Protein AF-0000000084521906 (afdb_homodimer)

Structure (mmCIF, N/CA/C/O backbone):
data_AF-0000000084521906-model_v1
#
loop_
_entity.id
_entity.type
_entity.pdbx_description
1 polymer 'DUF7167 domain-containing protein'
#
loop_
_atom_site.group_PDB
_atom_site.id
_atom_site.type_symbol
_atom_site.label_atom_id
_atom_site.label_alt_id
_atom_site.label_comp_id
_atom_site.label_asym_id
_atom_site.label_entity_id
_atom_site.label_seq_id
_atom_site.pdbx_PDB_ins_code
_atom_site.Cartn_x
_atom_site.Cartn_y
_atom_site.Cartn_z
_atom_site.occupancy
_atom_site.B_iso_or_equiv
_atom_site.auth_seq_id
_atom_site.auth_comp_id
_atom_site.auth_asym_id
_atom_site.auth_atom_id
_atom_site.pdbx_PDB_model_num
ATOM 1 N N . MET A 1 1 ? 5.434 21.641 14.406 1 89.31 1 MET A N 1
ATOM 2 C CA . MET A 1 1 ? 5.504 20.781 13.227 1 89.31 1 MET A CA 1
ATOM 3 C C . MET A 1 1 ? 4.113 20.516 12.664 1 89.31 1 MET A C 1
ATOM 5 O O . MET A 1 1 ? 3.162 20.312 13.43 1 89.31 1 MET A O 1
ATOM 9 N N . PRO A 1 2 ? 4.031 20.688 11.367 1 94.38 2 PRO A N 1
ATOM 10 C CA . PRO A 1 2 ? 2.721 20.375 10.789 1 94.38 2 PRO A CA 1
ATOM 11 C C . PRO A 1 2 ? 2.297 18.922 11.031 1 94.38 2 PRO A C 1
ATOM 13 O O . PRO A 1 2 ? 3.146 18.031 11.078 1 94.38 2 PRO A O 1
ATOM 16 N N . LYS A 1 3 ? 1.018 18.797 11.273 1 97.19 3 LYS A N 1
ATOM 17 C CA . LYS A 1 3 ? 0.411 17.484 11.469 1 97.19 3 LYS A CA 1
ATOM 18 C C . LYS A 1 3 ? -0.437 17.094 10.258 1 97.19 3 LYS A C 1
ATOM 20 O O . LYS A 1 3 ? -1.134 17.922 9.68 1 97.19 3 LYS A O 1
ATOM 25 N N . TYR A 1 4 ? -0.273 15.828 9.906 1 98.12 4 TYR A N 1
ATOM 26 C CA . TYR A 1 4 ? -1.074 15.273 8.828 1 98.12 4 TYR A CA 1
ATOM 27 C C . TYR A 1 4 ? -1.797 14.008 9.273 1 98.12 4 TYR A C 1
ATOM 29 O O . TYR A 1 4 ? -1.243 13.203 10.031 1 98.12 4 TYR A O 1
ATOM 37 N N . GLU A 1 5 ? -3.012 13.859 8.852 1 98.62 5 GLU A N 1
ATOM 38 C CA . GLU A 1 5 ? -3.693 12.57 8.969 1 98.62 5 GLU A CA 1
ATOM 39 C C . GLU A 1 5 ? -3.416 11.688 7.758 1 98.62 5 GLU A C 1
ATOM 41 O O . GLU A 1 5 ? -3.707 12.07 6.621 1 98.62 5 GLU A O 1
ATOM 46 N N . PHE A 1 6 ? -2.758 10.562 8 1 98.81 6 PHE A N 1
ATOM 47 C CA . PHE A 1 6 ? -2.529 9.531 6.996 1 98.81 6 PHE A CA 1
ATOM 48 C C . PHE A 1 6 ? -3.582 8.43 7.102 1 98.81 6 PHE A C 1
ATOM 50 O O . PHE A 1 6 ? -3.965 8.031 8.203 1 98.81 6 PHE A O 1
ATOM 57 N N . ARG A 1 7 ? -4.062 7.941 5.945 1 98.69 7 ARG A N 1
ATOM 58 C CA . ARG A 1 7 ? -5.086 6.902 5.938 1 98.69 7 ARG A CA 1
ATOM 59 C C . ARG A 1 7 ? -4.793 5.855 4.863 1 98.69 7 ARG A C 1
ATOM 61 O O . ARG A 1 7 ? -4.309 6.191 3.783 1 98.69 7 ARG A O 1
ATOM 68 N N . VAL A 1 8 ? -5.129 4.582 5.156 1 98.81 8 VAL A N 1
ATOM 69 C CA . VAL A 1 8 ? -5.109 3.484 4.191 1 98.81 8 VAL A CA 1
ATOM 70 C C . VAL A 1 8 ? -6.219 2.488 4.52 1 98.81 8 VAL A C 1
ATOM 72 O O . VAL A 1 8 ? -6.5 2.229 5.691 1 98.81 8 VAL A O 1
ATOM 75 N N . SER A 1 9 ? -6.848 2.004 3.537 1 98.38 9 SER A N 1
ATOM 76 C CA . SER A 1 9 ? -7.926 1.027 3.664 1 98.38 9 SER A CA 1
ATOM 77 C C . SER A 1 9 ? -7.848 -0.03 2.566 1 98.38 9 SER A C 1
ATOM 79 O O . SER A 1 9 ? -7.371 0.247 1.464 1 98.38 9 SER A O 1
ATOM 81 N N . THR A 1 10 ? -8.266 -1.218 2.852 1 97.69 10 THR A N 1
ATOM 82 C CA . THR A 1 10 ? -8.359 -2.242 1.816 1 97.69 10 THR A CA 1
ATOM 83 C C . THR A 1 10 ? -9.688 -2.145 1.076 1 97.69 10 THR A C 1
ATOM 85 O O . THR A 1 10 ? -10.047 -3.041 0.308 1 97.69 10 THR A O 1
ATOM 88 N N . GLY A 1 11 ? -10.43 -1.155 1.309 1 94 11 GLY A N 1
ATOM 89 C CA . GLY A 1 11 ? -11.656 -0.899 0.572 1 94 11 GLY A CA 1
ATOM 90 C C . GLY A 1 11 ? -12.898 -1.424 1.275 1 94 11 GLY A C 1
ATOM 91 O O . GLY A 1 11 ? -14.023 -1.133 0.863 1 94 11 GLY A O 1
ATOM 92 N N . TYR A 1 12 ? -12.734 -2.193 2.342 1 93.06 12 TYR A N 1
ATOM 93 C CA . TYR A 1 12 ? -13.875 -2.707 3.094 1 93.06 12 TYR A CA 1
ATOM 94 C C . TYR A 1 12 ? -14.211 -1.795 4.27 1 93.06 12 TYR A C 1
ATOM 96 O O . TYR A 1 12 ? -13.328 -1.126 4.812 1 93.06 12 TYR A O 1
ATOM 104 N N . VAL A 1 13 ? -15.508 -1.812 4.645 1 92 13 VAL A N 1
ATOM 105 C CA . VAL A 1 13 ? -15.969 -0.998 5.766 1 92 13 VAL A CA 1
ATOM 106 C C . VAL A 1 13 ? -15.258 -1.433 7.043 1 92 13 VAL A C 1
ATOM 108 O O . VAL A 1 13 ? -15.203 -2.625 7.359 1 92 13 VAL A O 1
ATOM 111 N N . GLY A 1 14 ? -14.648 -0.495 7.754 1 94.19 14 GLY A N 1
ATOM 112 C CA . GLY A 1 14 ? -14 -0.785 9.023 1 94.19 14 GLY A CA 1
ATOM 113 C C . GLY A 1 14 ? -12.562 -1.233 8.875 1 94.19 14 GLY A C 1
ATOM 114 O O . GLY A 1 14 ? -11.898 -1.555 9.859 1 94.19 14 GLY A O 1
ATOM 115 N N . CYS A 1 15 ? -12.008 -1.315 7.695 1 96.88 15 CYS A N 1
ATOM 116 C CA . CYS A 1 15 ? -10.656 -1.812 7.434 1 96.88 15 CYS A CA 1
ATOM 117 C C . CYS A 1 15 ? -9.695 -0.664 7.156 1 96.88 15 CYS A C 1
ATOM 119 O O . CYS A 1 15 ? -8.781 -0.796 6.34 1 96.88 15 CYS A O 1
ATOM 121 N N . LYS A 1 16 ? -9.906 0.464 7.77 1 97.06 16 LYS A N 1
ATOM 122 C CA . LYS A 1 16 ? -9.125 1.685 7.59 1 97.06 16 LYS A CA 1
ATOM 123 C C . LYS A 1 16 ? -8.18 1.912 8.773 1 97.06 16 LYS A C 1
ATOM 125 O O . LYS A 1 16 ? -8.57 1.732 9.93 1 97.06 16 LYS A O 1
ATOM 130 N N . ARG A 1 17 ? -6.949 2.246 8.508 1 97.56 17 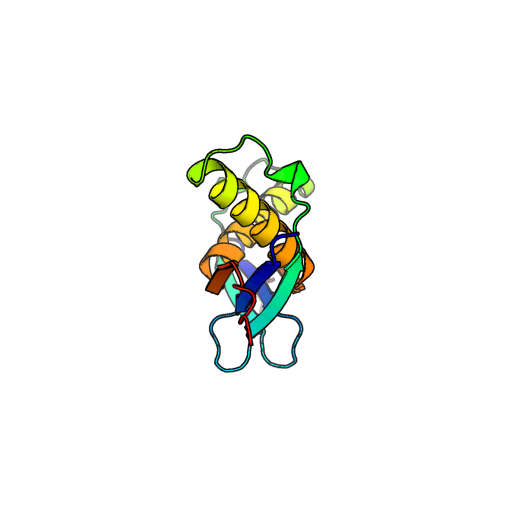ARG A N 1
ATOM 131 C CA . ARG A 1 17 ? -5.977 2.736 9.477 1 97.56 17 ARG A CA 1
ATOM 132 C C . ARG A 1 17 ? -5.723 4.23 9.297 1 97.56 17 ARG A C 1
ATOM 134 O O . ARG A 1 17 ? -5.574 4.703 8.164 1 97.56 17 ARG A O 1
ATOM 141 N N . THR A 1 18 ? -5.766 4.914 10.398 1 97.94 18 THR A N 1
ATOM 142 C CA . THR A 1 18 ? -5.492 6.348 10.406 1 97.94 18 THR A CA 1
ATOM 143 C C . THR A 1 18 ? -4.465 6.695 11.484 1 97.94 18 THR A C 1
ATOM 145 O O . THR A 1 18 ? -4.508 6.148 12.586 1 97.94 18 THR A O 1
ATOM 148 N N . GLU A 1 19 ? -3.586 7.574 11.094 1 98.31 19 GLU A N 1
ATOM 149 C CA . GLU A 1 19 ? -2.576 8.039 12.047 1 98.31 19 GLU A CA 1
ATOM 150 C C . GLU A 1 19 ? -2.234 9.508 11.812 1 98.31 19 GLU A C 1
ATOM 152 O O . GLU A 1 19 ? -2.16 9.961 10.672 1 98.31 19 GLU A O 1
ATOM 157 N N . ILE A 1 20 ? -2.057 10.195 12.938 1 98.38 20 ILE A N 1
ATOM 158 C CA . ILE A 1 20 ? -1.521 11.547 12.828 1 98.38 20 ILE A CA 1
ATOM 159 C C . ILE A 1 20 ? 0.005 11.5 12.797 1 98.38 20 ILE A C 1
ATOM 161 O O . ILE A 1 20 ? 0.633 10.953 13.711 1 98.38 20 ILE A O 1
ATOM 165 N N . VAL A 1 21 ? 0.54 12.062 11.711 1 97.94 21 VAL A N 1
ATOM 166 C CA . VAL A 1 21 ? 1.986 12.086 11.523 1 97.94 21 VAL A CA 1
ATOM 167 C C . VAL A 1 21 ? 2.488 13.531 11.531 1 97.94 21 VAL A C 1
ATOM 169 O O . VAL A 1 21 ? 1.921 14.398 10.867 1 97.94 21 VAL A O 1
ATOM 172 N N . GLU A 1 22 ? 3.4 13.688 12.312 1 97.06 22 GLU A N 1
ATOM 173 C CA . GLU A 1 22 ? 4.043 15 12.305 1 97.06 22 GLU A CA 1
ATOM 174 C C . GLU A 1 22 ? 5.223 15.031 11.336 1 97.06 22 GLU A C 1
ATOM 176 O O . GLU A 1 22 ? 6.043 14.109 11.312 1 97.06 22 GLU A O 1
ATOM 181 N N . ILE A 1 23 ? 5.281 16.031 10.602 1 96.75 23 ILE A N 1
ATOM 182 C CA . ILE A 1 23 ? 6.406 16.203 9.688 1 96.75 23 ILE A CA 1
ATOM 183 C C . ILE A 1 23 ? 7.234 17.406 10.117 1 96.75 23 ILE A C 1
ATOM 185 O O . ILE A 1 23 ? 6.684 18.484 10.398 1 96.75 23 ILE A O 1
ATOM 189 N N . ASP A 1 24 ? 8.547 17.203 10.203 1 95.25 24 ASP A N 1
ATOM 190 C CA . ASP A 1 24 ? 9.445 18.281 10.594 1 95.25 24 ASP A CA 1
ATOM 191 C C . ASP A 1 24 ? 9.336 19.469 9.625 1 95.25 24 ASP A C 1
ATOM 193 O O . ASP A 1 24 ? 9.5 19.297 8.414 1 95.25 24 ASP A O 1
ATOM 197 N N . GLU A 1 25 ? 9.102 20.578 10.203 1 92.25 25 GLU A N 1
ATOM 198 C CA . GLU A 1 25 ? 8.953 21.781 9.398 1 92.25 25 GLU A CA 1
ATOM 199 C C . GLU A 1 25 ? 10.195 22.031 8.555 1 92.25 25 GLU A C 1
ATOM 201 O O . GLU A 1 25 ? 10.102 22.578 7.449 1 92.25 25 GLU A O 1
ATOM 206 N N . ASP A 1 26 ? 11.305 21.594 9.062 1 95.94 26 ASP A N 1
ATOM 207 C CA . ASP A 1 26 ? 12.555 21.812 8.352 1 95.94 26 ASP A CA 1
ATOM 208 C C . ASP A 1 26 ? 12.57 21.047 7.027 1 95.94 26 ASP A C 1
ATOM 210 O O . ASP A 1 26 ? 13.203 21.469 6.062 1 95.94 26 ASP A O 1
ATOM 214 N N . GLU A 1 27 ? 11.844 19.875 6.977 1 94.88 27 GLU A N 1
ATOM 215 C CA . GLU A 1 27 ? 11.766 19.062 5.77 1 94.88 27 GLU A CA 1
ATOM 216 C C . GLU A 1 27 ? 10.945 19.75 4.688 1 94.88 27 GLU A C 1
ATOM 218 O O . GLU A 1 27 ? 11.133 19.5 3.496 1 94.88 27 GLU A O 1
ATOM 223 N N . LEU A 1 28 ? 10.148 20.656 5.125 1 95.75 28 LEU A N 1
ATOM 224 C CA . LEU A 1 28 ? 9.234 21.312 4.191 1 95.75 28 LEU A CA 1
ATOM 225 C C . LEU A 1 28 ? 9.703 22.734 3.877 1 95.75 28 LEU A C 1
ATOM 227 O O . LEU A 1 28 ? 9.18 23.375 2.963 1 95.75 28 LEU A O 1
ATOM 231 N N . ALA A 1 29 ? 10.641 23.219 4.586 1 95.19 29 ALA A N 1
ATOM 232 C CA . ALA A 1 29 ? 11.086 24.609 4.48 1 95.19 29 ALA A CA 1
ATOM 233 C C . ALA A 1 29 ? 11.523 24.938 3.057 1 95.19 29 ALA A C 1
ATOM 235 O O . ALA A 1 29 ? 12.266 24.156 2.436 1 95.19 29 ALA A O 1
ATOM 236 N N . GLY A 1 30 ? 11.125 26.094 2.496 1 96.5 30 GLY A N 1
ATOM 237 C CA . GLY A 1 30 ? 11.555 26.578 1.194 1 96.5 30 GLY A CA 1
ATOM 238 C C . GLY A 1 30 ? 10.789 25.953 0.043 1 96.5 30 GLY A C 1
ATOM 239 O O . GLY A 1 30 ? 10.977 26.328 -1.114 1 96.5 30 GLY A O 1
ATOM 240 N N . MET A 1 31 ? 9.992 25 0.339 1 96.38 31 MET A N 1
ATOM 241 C CA . MET A 1 31 ? 9.211 24.312 -0.692 1 96.38 31 MET A CA 1
ATOM 242 C C . MET A 1 31 ? 7.953 25.094 -1.038 1 96.38 31 MET A C 1
ATOM 244 O O . MET A 1 31 ? 7.391 25.781 -0.182 1 96.38 31 MET A O 1
ATOM 248 N N . THR A 1 32 ? 7.637 25.016 -2.281 1 97.56 32 THR A N 1
ATOM 249 C CA . THR A 1 32 ? 6.32 25.516 -2.67 1 97.56 32 THR A CA 1
ATOM 250 C C . THR A 1 32 ? 5.219 24.594 -2.148 1 97.56 32 THR A C 1
ATOM 252 O O . THR A 1 32 ? 5.5 23.5 -1.647 1 97.56 32 THR A O 1
ATOM 255 N N . GLU A 1 33 ? 3.965 25.047 -2.199 1 94.88 33 GLU A N 1
ATOM 256 C CA . GLU A 1 33 ? 2.848 24.234 -1.744 1 94.88 33 GLU A CA 1
ATOM 257 C C . GLU A 1 33 ? 2.787 22.906 -2.51 1 94.88 33 GLU A C 1
ATOM 259 O O . GLU A 1 3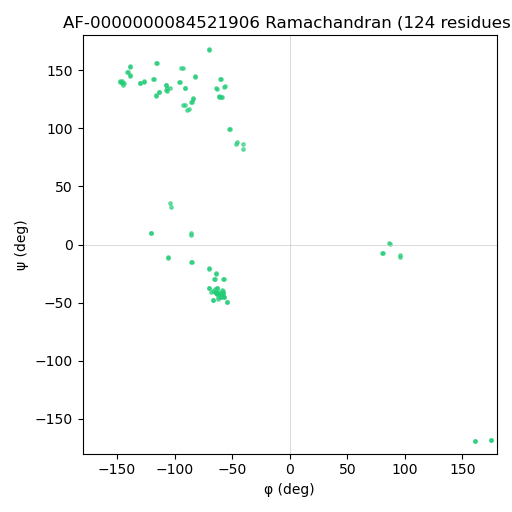3 ? 2.508 21.859 -1.927 1 94.88 33 GLU A O 1
ATOM 264 N N . GLU A 1 34 ? 3.064 23.016 -3.799 1 97.62 34 GLU A N 1
ATOM 265 C CA . GLU A 1 34 ? 3.064 21.828 -4.633 1 97.62 34 GLU A C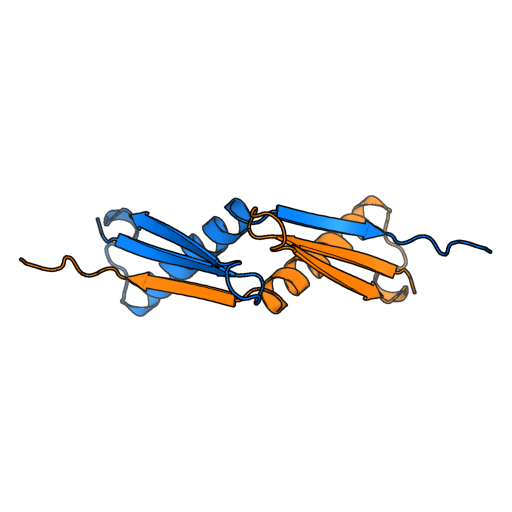A 1
ATOM 266 C C . GLU A 1 34 ? 4.172 20.859 -4.215 1 97.62 34 GLU A C 1
ATOM 268 O O . GLU A 1 34 ? 3.951 19.656 -4.133 1 97.62 34 GLU A O 1
ATOM 273 N N . GLU A 1 35 ? 5.285 21.375 -3.908 1 97.81 35 GLU A N 1
ATOM 274 C CA . GLU A 1 35 ? 6.418 20.562 -3.475 1 97.81 35 GLU A CA 1
ATOM 275 C C . GLU A 1 35 ? 6.137 19.906 -2.125 1 97.81 35 GLU A C 1
ATOM 277 O O . GLU A 1 35 ? 6.516 18.75 -1.9 1 97.81 35 GLU A O 1
ATOM 282 N N . LYS A 1 36 ? 5.527 20.641 -1.256 1 96.94 36 LYS A N 1
ATOM 283 C CA . LYS A 1 36 ? 5.168 20.109 0.051 1 96.94 36 LYS A CA 1
ATOM 284 C C . LYS A 1 36 ? 4.188 18.938 -0.087 1 96.94 36 LYS A C 1
ATOM 286 O O . LYS A 1 36 ? 4.344 17.906 0.572 1 96.94 36 LYS A O 1
ATOM 291 N N . GLU A 1 37 ? 3.209 19.172 -0.899 1 96.94 37 GLU A N 1
ATOM 292 C CA . GLU A 1 37 ? 2.234 18.109 -1.119 1 96.94 37 GLU A CA 1
ATOM 293 C C . GLU A 1 37 ? 2.904 16.844 -1.656 1 96.94 37 GLU A C 1
ATOM 295 O O . GLU A 1 37 ? 2.578 15.734 -1.233 1 96.94 37 GLU A O 1
ATOM 300 N N . GLU A 1 38 ? 3.82 17.031 -2.6 1 98 38 GLU A N 1
ATOM 301 C CA . GLU A 1 38 ? 4.555 15.898 -3.154 1 98 38 GLU A CA 1
ATOM 302 C C . GLU A 1 38 ? 5.387 15.203 -2.08 1 98 38 GLU A C 1
ATOM 304 O O . GLU A 1 38 ? 5.453 13.977 -2.037 1 98 38 GLU A O 1
ATOM 309 N N . TYR A 1 39 ? 6.008 16.016 -1.25 1 98.44 39 TYR A N 1
ATOM 310 C CA . TYR A 1 39 ? 6.805 15.461 -0.162 1 98.44 39 TYR A CA 1
ATOM 311 C C . TYR A 1 39 ? 5.934 14.656 0.796 1 98.44 39 TYR A C 1
ATOM 313 O O . TYR A 1 39 ? 6.293 13.539 1.181 1 98.44 39 TYR A O 1
ATOM 321 N N . VAL A 1 40 ? 4.777 15.164 1.123 1 98.25 40 VAL A N 1
ATOM 322 C CA . VAL A 1 40 ? 3.895 14.508 2.076 1 98.25 40 VAL A CA 1
ATOM 323 C C . VAL A 1 40 ? 3.316 13.234 1.453 1 98.25 40 VAL A C 1
ATOM 325 O O . VAL A 1 40 ? 3.117 12.234 2.143 1 98.25 40 VAL A O 1
ATOM 328 N N . GLU A 1 41 ? 3.039 13.328 0.21 1 98.5 41 GLU A N 1
ATOM 329 C CA . GLU A 1 41 ? 2.58 12.125 -0.482 1 98.5 41 GLU A CA 1
ATOM 330 C C . GLU A 1 41 ? 3.605 11 -0.374 1 98.5 41 GLU A C 1
ATOM 332 O O . GLU A 1 41 ? 3.242 9.836 -0.172 1 98.5 41 GLU A O 1
ATOM 337 N N . GLU A 1 42 ? 4.902 11.383 -0.534 1 98.5 42 GLU A N 1
ATOM 338 C CA . GLU A 1 42 ? 5.961 10.383 -0.396 1 98.5 42 GLU A CA 1
ATOM 339 C C . GLU A 1 42 ? 6.012 9.828 1.023 1 98.5 42 GLU A C 1
ATOM 341 O O . GLU A 1 42 ? 6.207 8.625 1.218 1 98.5 42 GLU A O 1
ATOM 346 N N . GLU A 1 43 ? 5.859 10.703 2 1 98.56 43 GLU A N 1
ATOM 347 C CA . GLU A 1 43 ? 5.816 10.266 3.393 1 98.56 43 GLU A CA 1
ATOM 348 C C . GLU A 1 43 ? 4.617 9.359 3.648 1 98.56 43 GLU A C 1
ATOM 350 O O . GLU A 1 43 ? 4.734 8.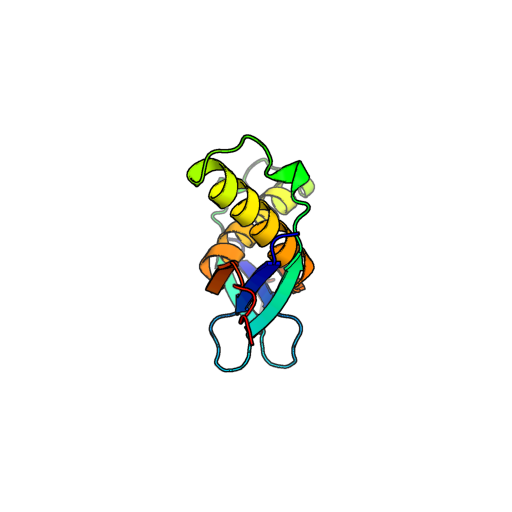359 4.363 1 98.56 43 GLU A O 1
ATOM 355 N N . TRP A 1 44 ? 3.529 9.711 2.992 1 98.81 44 TRP A N 1
ATOM 356 C CA . TRP A 1 44 ? 2.326 8.898 3.119 1 98.81 44 TRP A CA 1
ATOM 357 C C . TRP A 1 44 ? 2.533 7.52 2.496 1 98.81 44 TRP A C 1
ATOM 359 O O . TRP A 1 44 ? 2.16 6.5 3.084 1 98.81 44 TRP A O 1
ATOM 369 N N . ALA A 1 45 ? 3.053 7.48 1.334 1 98.75 45 ALA A N 1
ATOM 370 C CA . ALA A 1 45 ? 3.312 6.211 0.662 1 98.75 45 ALA A CA 1
ATOM 371 C C . ALA A 1 45 ? 4.219 5.32 1.505 1 98.75 45 ALA A C 1
ATOM 373 O O . ALA A 1 45 ? 3.973 4.117 1.635 1 98.75 45 ALA A O 1
ATOM 374 N N . GLN A 1 46 ? 5.305 5.898 2.072 1 98.56 46 GLN A N 1
ATOM 375 C CA . GLN A 1 46 ? 6.188 5.141 2.955 1 98.56 46 GLN A CA 1
ATOM 376 C C . GLN A 1 46 ? 5.43 4.609 4.168 1 98.56 46 GLN A C 1
ATOM 378 O O . GLN A 1 46 ? 5.582 3.445 4.543 1 98.56 46 GLN A O 1
ATOM 383 N N . TRP A 1 47 ? 4.629 5.492 4.746 1 98.75 47 TRP A N 1
ATOM 384 C CA . TRP A 1 47 ? 3.803 5.113 5.887 1 98.75 47 TRP A CA 1
ATOM 385 C C . TRP A 1 47 ? 2.879 3.953 5.531 1 98.75 47 TRP A C 1
ATOM 387 O O . TRP A 1 47 ? 2.695 3.031 6.328 1 98.75 47 TRP A O 1
ATOM 397 N N . VAL A 1 48 ? 2.23 4.004 4.348 1 98.69 48 VAL A N 1
ATOM 398 C CA . VAL A 1 48 ? 1.354 2.924 3.902 1 98.69 48 VAL A CA 1
ATOM 399 C C . VAL A 1 48 ? 2.115 1.6 3.922 1 98.69 48 VAL A C 1
ATOM 401 O O . VAL A 1 48 ? 1.657 0.623 4.52 1 98.69 48 VAL A O 1
ATOM 404 N N . TRP A 1 49 ? 3.275 1.578 3.344 1 98.38 49 TRP A N 1
ATOM 405 C CA . TRP A 1 49 ? 4.043 0.341 3.244 1 98.38 49 TRP A CA 1
ATOM 406 C C . TRP A 1 49 ? 4.434 -0.169 4.629 1 98.38 49 TRP A C 1
ATOM 408 O O . TRP A 1 49 ? 4.605 -1.374 4.824 1 98.38 49 TRP A O 1
ATOM 418 N N . GLU A 1 50 ? 4.52 0.707 5.621 1 97.94 50 GLU A N 1
ATOM 419 C CA . GLU A 1 50 ? 4.871 0.315 6.98 1 97.94 50 GLU A CA 1
ATOM 420 C C . GLU A 1 50 ? 3.645 -0.157 7.758 1 97.94 50 GLU A C 1
ATOM 422 O O . GLU A 1 50 ? 3.773 -0.777 8.812 1 97.94 50 GLU A O 1
ATOM 427 N N . ASN A 1 51 ? 2.449 0.146 7.234 1 97.5 51 ASN A N 1
ATOM 428 C CA . ASN A 1 51 ? 1.25 -0.078 8.031 1 97.5 51 ASN A CA 1
ATOM 429 C C . ASN A 1 51 ? 0.29 -1.042 7.344 1 97.5 51 ASN A C 1
ATOM 431 O O . ASN A 1 51 ? -0.862 -1.181 7.758 1 97.5 51 ASN A O 1
ATOM 435 N N . ILE A 1 52 ? 0.785 -1.639 6.289 1 98.06 52 ILE A N 1
ATOM 436 C CA . ILE A 1 52 ? 0.056 -2.752 5.691 1 98.06 52 ILE A CA 1
ATOM 437 C C . ILE A 1 52 ? 0.873 -4.035 5.824 1 98.06 52 ILE A C 1
ATOM 439 O O . ILE A 1 52 ? 2.088 -3.986 6.039 1 98.06 52 ILE A O 1
ATOM 443 N N . ASP A 1 53 ? 0.128 -5.129 5.785 1 97.19 53 ASP A N 1
ATOM 444 C CA . ASP A 1 53 ? 0.696 -6.469 5.672 1 97.19 53 ASP A CA 1
ATOM 445 C C . ASP A 1 53 ? 0.249 -7.152 4.383 1 97.19 53 ASP A C 1
ATOM 447 O O . ASP A 1 53 ? -0.821 -6.844 3.852 1 97.19 53 ASP A O 1
ATOM 451 N N . GLY A 1 54 ? 1.147 -7.887 3.795 1 97.81 54 GLY A N 1
ATOM 452 C CA . GLY A 1 54 ? 0.763 -8.602 2.59 1 97.81 54 GLY A CA 1
ATOM 453 C C . GLY A 1 54 ? 1.924 -9.32 1.925 1 97.81 54 GLY A C 1
ATOM 454 O O . GLY A 1 54 ? 2.904 -9.664 2.586 1 97.81 54 GLY A O 1
ATOM 455 N N . GLY A 1 55 ? 1.664 -9.766 0.73 1 98.25 55 GLY A N 1
ATOM 456 C CA . GLY A 1 55 ? 2.639 -10.484 -0.073 1 98.25 55 GLY A CA 1
ATOM 457 C C . GLY A 1 55 ? 2.01 -11.297 -1.19 1 98.25 55 GLY A C 1
ATOM 458 O O . GLY A 1 55 ? 0.867 -11.047 -1.578 1 98.25 55 GLY A O 1
ATOM 459 N N . PHE A 1 56 ? 2.898 -12.109 -1.747 1 98.44 56 PHE A N 1
ATOM 460 C CA . PHE A 1 56 ? 2.443 -12.953 -2.85 1 98.44 56 PHE A CA 1
ATOM 461 C C . PHE A 1 56 ? 3.016 -14.359 -2.732 1 98.44 56 PHE A C 1
ATOM 463 O O . PHE A 1 56 ? 4.023 -14.57 -2.057 1 98.44 56 PHE A O 1
ATOM 470 N N . SER A 1 57 ? 2.225 -15.352 -3.312 1 97.69 57 SER A N 1
ATOM 471 C CA . SER A 1 57 ? 2.691 -16.734 -3.416 1 97.69 57 SER A CA 1
ATOM 472 C C . SER A 1 57 ? 2.213 -17.375 -4.711 1 97.69 57 SER A C 1
ATOM 474 O O . SER A 1 57 ? 1.091 -17.141 -5.156 1 97.69 57 SER A O 1
ATOM 476 N N . LYS A 1 58 ? 3.102 -18.109 -5.297 1 96.25 58 LYS A N 1
ATOM 477 C CA . LYS A 1 58 ? 2.699 -18.859 -6.488 1 96.25 58 LYS A CA 1
ATOM 478 C C . LYS A 1 58 ? 1.647 -19.906 -6.152 1 96.25 58 LYS A C 1
ATOM 480 O O . LYS A 1 58 ? 1.765 -20.609 -5.145 1 96.25 58 LYS A O 1
ATOM 485 N N . VAL A 1 59 ? 0.61 -19.969 -6.984 1 95.56 59 VAL A N 1
ATOM 486 C CA . VAL A 1 59 ? -0.457 -20.953 -6.805 1 95.56 59 VAL A CA 1
ATOM 487 C C . VAL A 1 59 ? -0.147 -22.203 -7.617 1 95.56 59 VAL A C 1
ATOM 489 O O . VAL A 1 59 ? 0.108 -22.125 -8.82 1 95.56 59 VAL A O 1
ATOM 492 N N . GLU A 1 60 ? -0.032 -23.328 -6.969 1 87.5 60 GLU A N 1
ATOM 493 C CA . GLU A 1 60 ? 0.184 -24.609 -7.66 1 87.5 60 GLU A CA 1
ATOM 494 C C . GLU A 1 60 ? -1.137 -25.219 -8.125 1 87.5 60 GLU A C 1
ATOM 496 O O . GLU A 1 60 ? -2.16 -25.078 -7.449 1 87.5 60 GLU A O 1
ATOM 501 N N . ASP A 1 61 ? -1.283 -25.531 -9.414 1 72.69 61 ASP A N 1
ATOM 502 C CA . ASP A 1 61 ? -2.453 -26.281 -9.859 1 72.69 61 ASP A CA 1
ATOM 503 C C . ASP A 1 61 ? -2.643 -27.547 -9.023 1 72.69 61 ASP A C 1
ATOM 505 O O . ASP A 1 61 ? -1.677 -28.25 -8.727 1 72.69 61 ASP A O 1
ATOM 509 N N . GLU A 1 62 ? -3.514 -27.594 -8.016 1 56.81 62 GLU A N 1
ATOM 510 C CA . GLU A 1 62 ? -3.816 -28.922 -7.488 1 56.81 62 GLU A CA 1
ATOM 511 C C . GLU A 1 62 ? -4.086 -29.906 -8.609 1 56.81 62 GLU A C 1
ATOM 513 O O . GLU A 1 62 ? -4.922 -29.656 -9.484 1 56.81 62 GLU A O 1
ATOM 518 N N . GLU A 1 63 ? -3.193 -30.594 -9.234 1 49.72 63 GLU A N 1
ATOM 519 C CA . GLU A 1 63 ? -3.518 -31.812 -9.977 1 49.72 63 GLU A CA 1
ATOM 520 C C . GLU A 1 63 ? -4.531 -32.656 -9.219 1 49.72 63 GLU A C 1
ATOM 522 O O . GLU A 1 63 ? -4.285 -33.062 -8.07 1 49.72 63 GLU A O 1
ATOM 527 N N . LYS A 1 64 ? -5.914 -32.438 -9.242 1 43.94 64 LYS A N 1
ATOM 528 C CA . LYS A 1 64 ? -6.691 -33.656 -9.094 1 43.94 64 LYS A CA 1
ATOM 529 C C . LYS A 1 64 ? -6.344 -34.656 -10.195 1 43.94 64 LYS A C 1
ATOM 531 O O . LYS A 1 64 ? -6.098 -34.281 -11.336 1 43.94 64 LYS A O 1
ATOM 536 N N . MET B 1 1 ? -0.35 -19.875 -17.906 1 89.12 1 MET B N 1
ATOM 537 C CA . MET B 1 1 ? 0.22 -18.734 -17.188 1 89.12 1 MET B CA 1
ATOM 538 C C . MET B 1 1 ? 0.275 -19 -15.688 1 89.12 1 MET B C 1
ATOM 540 O O . MET B 1 1 ? -0.656 -19.578 -15.117 1 89.12 1 MET B O 1
ATOM 544 N N . PRO B 1 2 ? 1.42 -18.719 -15.156 1 94.31 2 PRO B N 1
ATOM 545 C CA . PRO B 1 2 ? 1.491 -18.922 -13.703 1 94.31 2 PRO B CA 1
ATOM 546 C C . PRO B 1 2 ? 0.491 -18.047 -12.945 1 94.31 2 PRO B C 1
ATOM 548 O O . PRO B 1 2 ? 0.177 -16.938 -13.375 1 94.31 2 PRO B O 1
ATOM 551 N N . LYS B 1 3 ? -0.04 -18.656 -11.914 1 97.25 3 LYS B N 1
ATOM 552 C CA . LYS B 1 3 ? -0.976 -17.969 -11.031 1 97.25 3 LYS B CA 1
ATOM 553 C C . LYS B 1 3 ? -0.325 -17.656 -9.688 1 97.25 3 LYS B C 1
ATOM 555 O O . LYS B 1 3 ? 0.433 -18.453 -9.148 1 97.25 3 LYS B O 1
ATOM 560 N N . TYR B 1 4 ? -0.615 -16.453 -9.258 1 98.12 4 TYR B N 1
ATOM 561 C CA . TYR B 1 4 ? -0.133 -16.016 -7.953 1 98.12 4 TYR B CA 1
ATOM 562 C C . TYR B 1 4 ? -1.282 -15.508 -7.086 1 98.12 4 TYR B C 1
ATOM 564 O O . TYR B 1 4 ? -2.203 -14.859 -7.586 1 98.12 4 TYR B O 1
ATOM 572 N N . GLU B 1 5 ? -1.233 -15.82 -5.828 1 98.62 5 GLU B N 1
ATOM 573 C CA . GLU B 1 5 ? -2.107 -15.164 -4.859 1 98.62 5 GLU B CA 1
ATOM 574 C C . GLU B 1 5 ? -1.462 -13.898 -4.301 1 98.62 5 GLU B C 1
ATOM 576 O O . GLU B 1 5 ? -0.373 -13.953 -3.725 1 98.62 5 GLU B O 1
ATOM 581 N N . PHE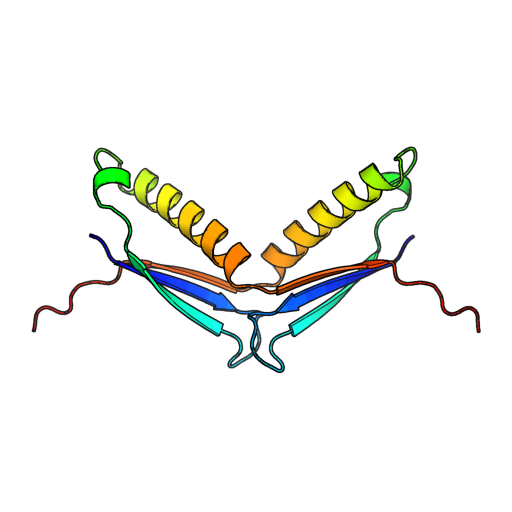 B 1 6 ? -2.076 -12.766 -4.578 1 98.81 6 PHE B N 1
ATOM 582 C CA . PHE B 1 6 ? -1.693 -11.477 -4.016 1 98.81 6 PHE B CA 1
ATOM 583 C C . PHE B 1 6 ? -2.537 -11.148 -2.789 1 98.81 6 PHE B C 1
ATOM 585 O O . PHE B 1 6 ? -3.744 -11.398 -2.775 1 98.81 6 PHE B O 1
ATOM 592 N N . ARG B 1 7 ? -1.901 -10.578 -1.732 1 98.69 7 ARG B N 1
ATOM 593 C CA . ARG B 1 7 ? -2.615 -10.242 -0.504 1 98.69 7 ARG B CA 1
ATOM 594 C C . ARG B 1 7 ? -2.164 -8.891 0.042 1 98.69 7 ARG B C 1
ATOM 596 O O . ARG B 1 7 ? -0.985 -8.547 -0.05 1 98.69 7 ARG B O 1
ATOM 603 N N . VAL B 1 8 ? -3.107 -8.164 0.646 1 98.81 8 VAL B N 1
ATOM 604 C CA . VAL B 1 8 ? -2.828 -6.938 1.392 1 98.81 8 VAL B CA 1
ATOM 605 C C . VAL B 1 8 ? -3.82 -6.797 2.543 1 98.81 8 VAL B C 1
ATOM 607 O O . VAL B 1 8 ? -4.996 -7.137 2.402 1 98.81 8 VAL B O 1
ATOM 610 N N . SER B 1 9 ? -3.375 -6.359 3.643 1 98.31 9 SER B N 1
ATOM 611 C CA . SER B 1 9 ? -4.18 -6.152 4.84 1 98.31 9 SER B CA 1
ATOM 612 C C . SER B 1 9 ? -3.758 -4.883 5.578 1 98.31 9 SER B C 1
ATOM 614 O O . SER B 1 9 ? -2.59 -4.492 5.527 1 98.31 9 SER B O 1
ATOM 616 N N . THR B 1 10 ? -4.672 -4.242 6.215 1 97.69 10 THR B N 1
ATOM 617 C CA . THR B 1 10 ? -4.316 -3.107 7.062 1 97.69 10 THR B CA 1
ATOM 618 C C . THR B 1 10 ? -3.932 -3.576 8.461 1 97.69 10 THR B C 1
ATOM 620 O O . THR B 1 10 ? -3.809 -2.766 9.383 1 97.69 10 THR B O 1
ATOM 623 N N . GLY B 1 11 ? -3.787 -4.809 8.656 1 93.81 11 GLY B N 1
ATOM 624 C CA . GLY B 1 11 ? -3.299 -5.355 9.914 1 93.81 11 GLY B CA 1
ATOM 625 C C . GLY B 1 11 ? -4.414 -5.777 10.852 1 93.81 11 GLY B C 1
ATOM 626 O O . GLY B 1 11 ? -4.16 -6.43 11.867 1 93.81 11 GLY B O 1
ATOM 627 N N . TYR B 1 12 ? -5.645 -5.426 10.562 1 93 12 TYR B N 1
ATOM 628 C CA . TYR B 1 12 ? -6.773 -5.82 11.406 1 93 12 TYR B CA 1
ATOM 629 C C . TYR B 1 12 ? -7.391 -7.121 10.906 1 93 12 TYR B C 1
ATOM 631 O O . TYR B 1 12 ? -7.336 -7.426 9.711 1 93 12 TYR B O 1
ATOM 639 N N . VAL B 1 13 ? -7.988 -7.867 11.852 1 91.94 13 VAL B N 1
ATOM 640 C CA . VAL B 1 13 ? -8.633 -9.133 11.516 1 91.94 13 VAL B CA 1
ATOM 641 C C . VAL B 1 13 ? -9.773 -8.891 10.539 1 91.94 13 VAL B C 1
ATOM 643 O O . VAL B 1 13 ? -10.609 -8.016 10.758 1 91.94 13 VAL B O 1
ATOM 646 N N . GLY B 1 14 ? -9.797 -9.609 9.43 1 94.19 14 GLY B N 1
ATOM 647 C CA . GLY B 1 14 ? -10.867 -9.508 8.461 1 94.19 14 GLY B CA 1
ATOM 648 C C . GLY B 1 14 ? -10.664 -8.398 7.449 1 94.19 14 GLY B C 1
ATOM 649 O O . GLY B 1 14 ? -11.516 -8.156 6.598 1 94.19 14 GLY B O 1
ATOM 650 N N . CYS B 1 15 ? -9.586 -7.652 7.484 1 96.88 15 CYS B N 1
ATOM 651 C CA . CYS B 1 15 ? -9.32 -6.512 6.613 1 96.88 15 CYS B CA 1
ATOM 652 C C . CYS B 1 15 ? -8.312 -6.871 5.527 1 96.88 15 CYS B C 1
ATOM 654 O O . CYS B 1 15 ? -7.465 -6.055 5.168 1 96.88 15 CYS B O 1
ATOM 656 N N . LYS B 1 16 ? -8.352 -8.062 5.035 1 97.12 16 LYS B N 1
ATOM 657 C CA . LYS B 1 16 ? -7.438 -8.602 4.031 1 97.12 16 LYS B CA 1
ATOM 658 C C . LYS B 1 16 ? -8.125 -8.727 2.676 1 97.12 16 LYS B C 1
ATOM 660 O O . LYS B 1 16 ? -9.273 -9.164 2.594 1 97.12 16 LYS B O 1
ATOM 665 N N . ARG B 1 17 ? -7.48 -8.312 1.618 1 97.56 17 ARG B N 1
ATOM 666 C CA . ARG B 1 17 ? -7.852 -8.57 0.23 1 97.56 17 ARG B CA 1
ATOM 667 C C . ARG B 1 17 ? -6.91 -9.578 -0.41 1 97.56 17 ARG B C 1
ATOM 669 O O . ARG B 1 17 ? -5.691 -9.508 -0.23 1 97.56 17 ARG B O 1
ATOM 676 N N . THR B 1 18 ? -7.512 -10.523 -1.062 1 97.94 18 THR B N 1
ATOM 677 C CA . THR B 1 18 ? -6.762 -11.547 -1.788 1 97.94 18 THR B CA 1
ATOM 678 C C . THR B 1 18 ? -7.289 -11.695 -3.213 1 97.94 18 THR B C 1
ATOM 680 O O . THR B 1 18 ? -8.5 -11.656 -3.438 1 97.94 18 THR B O 1
ATOM 683 N N . GLU B 1 19 ? -6.355 -11.844 -4.109 1 98.38 19 GLU B N 1
ATOM 684 C CA . GLU B 1 19 ? -6.723 -12.047 -5.508 1 98.38 19 GLU B CA 1
ATOM 685 C C . GLU B 1 19 ? -5.734 -12.984 -6.207 1 98.38 19 GLU B C 1
ATOM 687 O O . GLU B 1 19 ? -4.527 -12.906 -5.965 1 98.38 19 GLU B O 1
ATOM 692 N N . ILE B 1 20 ? -6.301 -13.852 -7.027 1 98.38 20 ILE B N 1
ATOM 693 C CA . ILE B 1 20 ? -5.441 -14.633 -7.906 1 98.38 20 ILE B CA 1
ATOM 694 C C . ILE B 1 20 ? -5.129 -13.836 -9.172 1 98.38 20 ILE B C 1
ATOM 696 O O . ILE B 1 20 ? -6.039 -13.414 -9.883 1 98.38 20 ILE B O 1
ATOM 700 N N . VAL B 1 21 ? -3.826 -13.656 -9.383 1 97.94 21 VAL B N 1
ATOM 701 C CA . VAL B 1 21 ? -3.361 -12.898 -10.547 1 97.94 21 VAL B CA 1
ATOM 702 C C . VAL B 1 21 ? -2.557 -13.812 -11.469 1 97.94 21 VAL B C 1
ATOM 704 O O . VAL B 1 21 ? -1.684 -14.555 -11.008 1 97.94 21 VAL B O 1
ATOM 707 N N . GLU B 1 22 ? -2.951 -13.766 -12.609 1 97.06 22 GLU B N 1
ATOM 708 C CA . GLU B 1 22 ? -2.166 -14.492 -13.602 1 97.06 22 GLU B CA 1
ATOM 709 C C . GLU B 1 22 ? -1.092 -13.602 -14.219 1 97.06 22 GLU B C 1
ATOM 711 O O . GLU B 1 22 ? -1.363 -12.461 -14.594 1 97.06 22 GLU B O 1
ATOM 716 N N . ILE B 1 23 ? 0.043 -14.117 -14.312 1 96.69 23 ILE B N 1
ATOM 717 C CA . ILE B 1 23 ? 1.131 -13.391 -14.961 1 96.69 23 ILE B CA 1
ATOM 718 C C . ILE B 1 23 ? 1.533 -14.109 -16.25 1 96.69 23 ILE B C 1
ATOM 720 O O . ILE B 1 23 ? 1.71 -15.328 -16.266 1 96.69 23 ILE B O 1
ATOM 724 N N . ASP B 1 24 ? 1.625 -13.32 -17.328 1 95.19 24 ASP B N 1
ATOM 725 C CA . ASP B 1 24 ? 2.012 -13.891 -18.609 1 95.19 24 ASP B CA 1
ATOM 726 C C . ASP B 1 24 ? 3.389 -14.547 -18.531 1 95.19 24 ASP B C 1
ATOM 728 O O . ASP B 1 24 ? 4.363 -13.906 -18.125 1 95.19 24 ASP B O 1
ATOM 732 N N . GLU B 1 25 ? 3.404 -15.758 -18.938 1 92.19 25 GLU B N 1
ATOM 733 C CA . GLU B 1 25 ? 4.652 -16.516 -18.906 1 92.19 25 GLU B CA 1
ATOM 734 C C . GLU B 1 25 ? 5.746 -15.82 -19.703 1 92.19 25 GLU B C 1
ATOM 736 O O . GLU B 1 25 ? 6.926 -15.898 -19.359 1 92.19 25 GLU B O 1
ATOM 741 N N . ASP B 1 26 ? 5.32 -15.102 -20.703 1 95.94 26 ASP B N 1
ATOM 742 C CA . ASP B 1 26 ? 6.289 -14.406 -21.547 1 95.94 26 ASP B CA 1
ATOM 743 C C . ASP B 1 26 ? 7.031 -1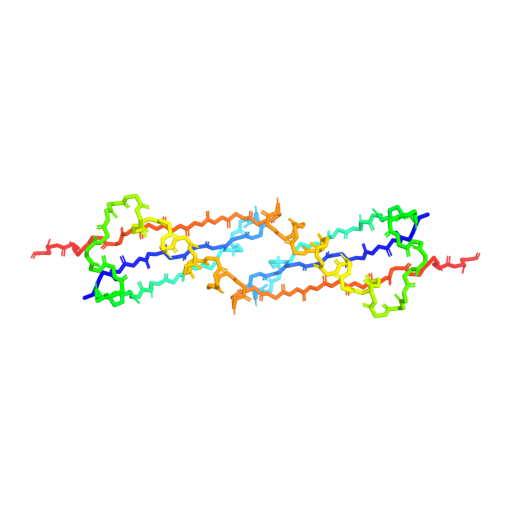3.328 -20.766 1 95.94 26 ASP B C 1
ATOM 745 O O . ASP B 1 26 ? 8.188 -13.031 -21.047 1 95.94 26 ASP B O 1
ATOM 749 N N . GLU B 1 27 ? 6.352 -12.734 -19.734 1 94.88 27 GLU B N 1
ATOM 750 C CA . GLU B 1 27 ? 6.957 -11.703 -18.906 1 94.88 27 GLU B CA 1
ATOM 751 C C . GLU B 1 27 ? 8.047 -12.281 -18 1 94.88 27 GLU B C 1
ATOM 753 O O . GLU B 1 27 ? 8.969 -11.578 -17.594 1 94.88 27 GLU B O 1
ATOM 758 N N . LEU B 1 28 ? 7.969 -13.547 -17.812 1 95.69 28 LEU B N 1
ATOM 759 C CA . LEU B 1 28 ? 8.891 -14.195 -16.891 1 95.69 28 LEU B CA 1
ATOM 760 C C . LEU B 1 28 ? 9.953 -14.992 -17.641 1 95.69 28 LEU B C 1
ATOM 762 O O . LEU B 1 28 ? 10.93 -15.445 -17.047 1 95.69 28 LEU B O 1
ATOM 766 N N . ALA B 1 29 ? 9.773 -15.172 -18.875 1 95.25 29 ALA B N 1
ATOM 767 C CA . ALA B 1 29 ? 10.641 -16.031 -19.688 1 95.25 29 ALA B CA 1
ATOM 768 C C . ALA B 1 29 ? 12.094 -15.578 -19.594 1 95.25 29 ALA B C 1
ATOM 770 O O . ALA B 1 29 ? 12.391 -14.391 -19.703 1 95.25 29 ALA B O 1
ATOM 771 N N . GLY B 1 30 ? 13.062 -16.516 -19.438 1 96.56 30 GLY B N 1
ATOM 772 C CA . GLY B 1 30 ? 14.492 -16.25 -19.438 1 96.56 30 GLY B CA 1
ATOM 773 C C . GLY B 1 30 ? 15 -15.719 -18.109 1 96.56 30 GLY 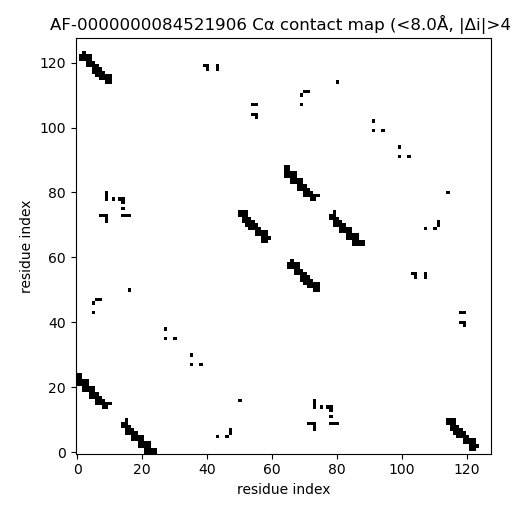B C 1
ATOM 774 O O . GLY B 1 30 ? 16.203 -15.523 -17.938 1 96.56 30 GLY B O 1
ATOM 775 N N . MET B 1 31 ? 14.109 -15.43 -17.219 1 96.31 31 MET B N 1
ATOM 776 C CA . MET B 1 31 ? 14.492 -14.906 -15.914 1 96.31 31 MET B CA 1
ATOM 777 C C . MET B 1 31 ? 14.906 -16.031 -14.977 1 96.31 31 MET B C 1
ATOM 779 O O . MET B 1 31 ? 14.406 -17.156 -15.086 1 96.31 31 MET B O 1
ATOM 783 N N . THR B 1 32 ? 15.852 -15.695 -14.188 1 97.5 32 THR B N 1
ATOM 784 C CA . THR B 1 32 ? 16.156 -16.609 -13.086 1 97.5 32 THR B CA 1
ATOM 785 C C . THR B 1 32 ? 15.031 -16.594 -12.055 1 97.5 32 THR B C 1
ATOM 787 O O . THR B 1 32 ? 14.133 -15.75 -12.125 1 97.5 32 THR B O 1
ATOM 790 N N . GLU B 1 33 ? 15.047 -17.547 -11.117 1 94.88 33 GLU B N 1
ATOM 791 C CA . GLU B 1 33 ? 14.023 -17.594 -10.078 1 94.88 33 GLU B CA 1
ATOM 792 C C . GLU B 1 33 ? 14.008 -16.297 -9.258 1 94.88 33 GLU B C 1
ATOM 794 O O . GLU B 1 33 ? 12.938 -15.789 -8.906 1 94.88 33 GLU B O 1
ATOM 799 N N . GLU B 1 34 ? 15.211 -15.797 -9 1 97.56 34 GLU B N 1
ATOM 800 C CA . GLU B 1 34 ? 15.32 -14.547 -8.25 1 97.56 34 GLU B CA 1
ATOM 801 C C . GLU B 1 34 ? 14.727 -13.383 -9.031 1 97.56 34 GLU B C 1
ATOM 803 O O . GLU B 1 34 ? 14.016 -12.547 -8.46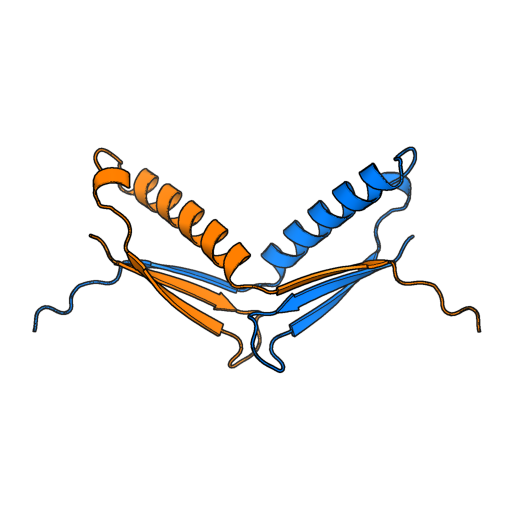9 1 97.56 34 GLU B O 1
ATOM 808 N N . GLU B 1 35 ? 14.922 -13.359 -10.281 1 97.75 35 GLU B N 1
ATOM 809 C CA . GLU B 1 35 ? 14.391 -12.305 -11.141 1 97.75 35 GLU B CA 1
ATOM 810 C C . GLU B 1 35 ? 12.867 -12.383 -11.227 1 97.75 35 GLU B C 1
ATOM 812 O O . GLU B 1 35 ? 12.188 -11.352 -11.242 1 97.75 35 GLU B O 1
ATOM 817 N N . LYS B 1 36 ? 12.391 -13.586 -11.32 1 96.88 36 LYS B N 1
ATOM 818 C CA . LYS B 1 36 ? 10.945 -13.781 -11.367 1 96.88 36 LYS B CA 1
ATOM 819 C C . LYS B 1 36 ? 10.281 -13.281 -10.086 1 96.88 36 LYS B C 1
ATOM 821 O O . LYS B 1 36 ? 9.258 -12.609 -10.133 1 96.88 36 LYS B O 1
ATOM 826 N N . GLU B 1 37 ? 10.875 -13.641 -9 1 96.81 37 GLU B N 1
ATOM 827 C CA . GLU B 1 37 ? 10.328 -13.195 -7.723 1 96.81 37 GLU B CA 1
ATOM 828 C C . GLU B 1 37 ? 10.305 -11.664 -7.645 1 96.81 37 GLU B C 1
ATOM 830 O O . GLU B 1 37 ? 9.336 -11.086 -7.16 1 96.81 37 GLU B O 1
ATOM 835 N N . GLU B 1 38 ? 11.383 -11.039 -8.078 1 98 38 GLU B N 1
ATOM 836 C CA . GLU B 1 38 ? 11.438 -9.586 -8.094 1 98 38 GLU B CA 1
ATOM 837 C C . GLU B 1 38 ? 10.367 -8.992 -9 1 98 38 GLU B C 1
ATOM 839 O O . GLU B 1 38 ? 9.742 -7.988 -8.656 1 98 38 GLU B O 1
ATOM 844 N N . TYR B 1 39 ? 10.188 -9.641 -10.141 1 98.44 39 TYR B N 1
ATOM 845 C CA . TYR B 1 39 ? 9.156 -9.188 -11.07 1 98.44 39 TYR B CA 1
ATOM 846 C C . TYR B 1 39 ? 7.77 -9.297 -10.445 1 98.44 39 TYR B C 1
ATOM 848 O O . TYR B 1 39 ? 6.969 -8.367 -10.523 1 98.44 39 TYR B O 1
ATOM 856 N N . VAL B 1 40 ? 7.516 -10.375 -9.773 1 98.25 40 VAL B N 1
ATOM 857 C CA . VAL B 1 40 ? 6.203 -10.609 -9.172 1 98.25 40 VAL B CA 1
ATOM 858 C C . VAL B 1 40 ? 5.992 -9.656 -8 1 98.25 40 VAL B C 1
ATOM 860 O O . VAL B 1 40 ? 4.875 -9.188 -7.766 1 98.25 40 VAL B O 1
ATOM 863 N N . GLU B 1 41 ? 7.039 -9.43 -7.289 1 98.5 41 GLU B N 1
ATOM 864 C CA . GLU B 1 41 ? 6.941 -8.453 -6.207 1 98.5 41 GLU B CA 1
ATOM 865 C C . GLU B 1 41 ? 6.508 -7.09 -6.734 1 98.5 41 GLU B C 1
ATOM 867 O O . GLU B 1 41 ? 5.688 -6.406 -6.113 1 98.5 41 GLU B O 1
ATOM 872 N N . GLU B 1 42 ? 7.082 -6.699 -7.906 1 98.5 42 GLU B N 1
ATOM 873 C CA . GLU B 1 42 ? 6.695 -5.434 -8.523 1 98.5 42 GLU B CA 1
ATOM 874 C C . GLU B 1 42 ? 5.23 -5.453 -8.945 1 98.5 42 GLU B C 1
ATOM 876 O O . GLU B 1 42 ? 4.516 -4.465 -8.773 1 98.5 42 GLU B O 1
ATOM 881 N N . GLU B 1 43 ? 4.797 -6.578 -9.508 1 98.5 43 GLU B N 1
ATOM 882 C CA . GLU B 1 43 ? 3.395 -6.734 -9.883 1 98.5 43 GLU B CA 1
ATOM 883 C C . GLU B 1 43 ? 2.486 -6.676 -8.656 1 98.5 43 GLU B C 1
ATOM 885 O O . GLU B 1 43 ? 1.414 -6.07 -8.703 1 98.5 43 GLU B O 1
ATOM 890 N N . TRP B 1 44 ? 2.979 -7.258 -7.59 1 98.75 44 TRP B N 1
ATOM 891 C CA . TRP B 1 44 ? 2.227 -7.23 -6.34 1 98.75 44 TRP B CA 1
ATOM 892 C C . TRP B 1 44 ? 2.127 -5.812 -5.793 1 98.75 44 TRP B C 1
ATOM 894 O O . TRP B 1 44 ? 1.056 -5.379 -5.359 1 98.75 44 TRP B O 1
ATOM 904 N N . ALA B 1 45 ? 3.203 -5.141 -5.762 1 98.75 45 ALA B N 1
ATOM 905 C CA . ALA B 1 45 ? 3.207 -3.762 -5.277 1 98.75 45 ALA B CA 1
ATOM 906 C C . ALA B 1 45 ? 2.24 -2.895 -6.078 1 98.75 45 ALA B C 1
ATOM 908 O O . ALA B 1 45 ? 1.492 -2.098 -5.504 1 98.75 45 ALA B O 1
ATOM 909 N N . GLN B 1 46 ? 2.26 -3.018 -7.43 1 98.56 46 GLN B N 1
ATOM 910 C CA . GLN B 1 46 ? 1.315 -2.289 -8.273 1 98.56 46 GLN B CA 1
ATOM 911 C C . GLN B 1 46 ? -0.125 -2.66 -7.93 1 98.56 46 GLN B C 1
ATOM 913 O O . GLN B 1 46 ? -0.984 -1.784 -7.805 1 98.56 46 GLN B O 1
ATOM 918 N N . TRP B 1 47 ? -0.337 -3.945 -7.781 1 98.75 47 TRP B N 1
ATOM 919 C CA . TRP B 1 47 ? -1.658 -4.445 -7.414 1 98.75 47 TRP B CA 1
ATOM 920 C C . TRP B 1 47 ? -2.113 -3.846 -6.086 1 98.75 47 TRP B C 1
ATOM 922 O O . TRP B 1 47 ? -3.279 -3.477 -5.934 1 98.75 47 TRP B O 1
ATOM 932 N N . VAL B 1 48 ? -1.21 -3.793 -5.07 1 98.69 48 VAL B N 1
ATOM 933 C CA . VAL B 1 48 ? -1.542 -3.205 -3.779 1 98.69 48 VAL B CA 1
ATOM 934 C C . VAL B 1 48 ? -2.057 -1.781 -3.977 1 98.69 48 VAL B C 1
ATOM 936 O O . VAL B 1 48 ? -3.133 -1.431 -3.486 1 98.69 48 VAL B O 1
ATOM 939 N N . TRP B 1 49 ? -1.353 -0.998 -4.727 1 98.38 49 TRP B N 1
ATOM 940 C CA . TRP B 1 49 ? -1.723 0.401 -4.914 1 98.38 49 TRP B CA 1
ATOM 941 C C . TRP B 1 49 ? -3.068 0.519 -5.621 1 98.38 49 TRP B C 1
ATOM 943 O O . TRP B 1 49 ? -3.791 1.501 -5.438 1 98.38 49 TRP B O 1
ATOM 953 N N . GLU B 1 50 ? -3.463 -0.493 -6.383 1 97.88 50 GLU B N 1
ATOM 954 C CA . GLU B 1 50 ? -4.738 -0.483 -7.094 1 97.88 50 GLU B CA 1
ATOM 955 C C . GLU B 1 50 ? -5.871 -0.976 -6.195 1 97.88 50 GLU B C 1
ATOM 957 O O . GLU B 1 50 ? -7.047 -0.785 -6.512 1 97.88 50 GLU B O 1
ATOM 962 N N . ASN B 1 51 ? -5.52 -1.617 -5.078 1 97.56 51 ASN B N 1
ATOM 963 C CA . ASN B 1 51 ? -6.547 -2.305 -4.301 1 97.56 51 ASN B CA 1
ATOM 964 C C . ASN B 1 51 ? -6.629 -1.761 -2.879 1 97.56 51 ASN B C 1
ATOM 966 O O . ASN B 1 51 ? -7.285 -2.354 -2.02 1 97.56 51 ASN B O 1
ATOM 970 N N . ILE B 1 52 ? -5.926 -0.675 -2.68 1 98.06 52 ILE B N 1
ATOM 971 C CA . ILE B 1 52 ? -6.109 0.067 -1.437 1 98.06 52 ILE B CA 1
ATOM 972 C C . ILE B 1 52 ? -6.676 1.452 -1.741 1 98.06 52 ILE B C 1
ATOM 974 O O . ILE B 1 52 ? -6.59 1.93 -2.875 1 98.06 52 ILE B O 1
ATOM 978 N N . ASP B 1 53 ? -7.328 1.993 -0.715 1 97.19 53 ASP B N 1
ATOM 979 C CA . ASP B 1 53 ? -7.773 3.385 -0.694 1 97.19 53 ASP B CA 1
ATOM 980 C C . ASP B 1 53 ? -7.113 4.152 0.45 1 97.19 53 ASP B C 1
ATOM 982 O O . ASP B 1 53 ? -6.754 3.564 1.472 1 97.19 53 ASP B O 1
ATOM 986 N N . GLY B 1 54 ? -6.785 5.383 0.178 1 97.81 54 GLY B N 1
ATOM 987 C CA . GLY B 1 54 ? -6.203 6.188 1.242 1 97.81 54 GLY B CA 1
ATOM 988 C C . GLY B 1 54 ? -5.754 7.559 0.777 1 97.81 54 GLY B C 1
ATOM 989 O O . GLY B 1 54 ? -6.281 8.094 -0.202 1 97.81 54 GLY B O 1
ATOM 990 N N . GLY B 1 55 ? -5.031 8.18 1.639 1 98.31 55 GLY B N 1
ATOM 991 C CA . GLY B 1 55 ? -4.504 9.508 1.389 1 98.31 55 GLY B CA 1
ATOM 992 C C . GLY B 1 55 ? -4.086 10.234 2.654 1 98.31 55 GLY B C 1
ATOM 993 O O . GLY B 1 55 ? -3.865 9.609 3.691 1 98.31 55 GLY B O 1
ATOM 994 N N . PHE B 1 56 ? -3.836 11.523 2.402 1 98.5 56 PHE B N 1
ATOM 995 C CA . PHE B 1 56 ? -3.4 12.344 3.525 1 98.5 56 PHE B CA 1
ATOM 996 C C . PHE B 1 56 ? -4.074 13.711 3.488 1 98.5 56 PHE B C 1
ATOM 998 O O . PHE B 1 56 ? -4.555 14.141 2.439 1 98.5 56 PHE B O 1
ATOM 1005 N N . SER B 1 57 ? -4.211 14.336 4.738 1 97.75 57 SER B N 1
ATOM 1006 C CA . SER B 1 57 ? -4.703 15.703 4.867 1 97.75 57 SER B CA 1
ATOM 1007 C C . SER B 1 57 ? -4.02 16.438 6.02 1 97.75 57 SER B C 1
ATOM 1009 O O . SER B 1 57 ? -3.754 15.836 7.066 1 97.75 57 SER B O 1
ATOM 1011 N N . LYS B 1 58 ? -3.684 17.641 5.75 1 96.38 58 LYS B N 1
ATOM 1012 C CA . LYS B 1 58 ? -3.117 18.453 6.824 1 96.38 58 LYS B CA 1
ATOM 1013 C C . LYS B 1 58 ? -4.133 18.656 7.945 1 96.38 58 LYS B C 1
ATOM 1015 O O . LYS B 1 58 ? -5.305 18.938 7.684 1 96.38 58 LYS B O 1
ATOM 1020 N N . VAL B 1 59 ? -3.668 18.469 9.188 1 95.56 59 VAL B N 1
ATOM 1021 C CA . VAL B 1 59 ? -4.516 18.672 10.352 1 95.56 59 VAL B CA 1
ATOM 1022 C C . VAL B 1 59 ? -4.391 20.109 10.844 1 95.56 59 VAL B C 1
ATOM 1024 O O . VAL B 1 59 ? -3.285 20.594 11.094 1 95.56 59 VAL B O 1
ATOM 1027 N N . GLU B 1 60 ? -5.465 20.859 10.883 1 87.62 60 GLU B N 1
ATOM 1028 C CA . GLU B 1 60 ? -5.469 22.219 11.414 1 87.62 60 GLU B CA 1
ATOM 1029 C C . GLU B 1 60 ? -5.641 22.219 12.93 1 87.62 60 GLU B C 1
ATOM 1031 O O . GLU B 1 60 ? -6.348 21.375 13.477 1 87.62 60 GLU B O 1
ATOM 1036 N N . ASP B 1 61 ? -4.723 22.875 13.695 1 73.06 61 ASP B N 1
ATOM 1037 C CA . ASP B 1 61 ? -4.953 23.047 15.125 1 73.06 61 ASP B CA 1
ATOM 1038 C C . ASP B 1 61 ? -6.324 23.672 15.391 1 73.06 61 ASP B C 1
ATOM 1040 O O . ASP B 1 61 ? -6.734 24.594 14.688 1 73.06 61 ASP B O 1
ATOM 1044 N N . GLU B 1 62 ? -7.363 22.922 15.742 1 57.5 62 GLU B N 1
ATOM 1045 C CA . GLU B 1 62 ? -8.539 23.625 16.234 1 57.5 62 GLU B CA 1
ATOM 1046 C C . GLU B 1 62 ? -8.148 24.703 17.25 1 57.5 62 GLU B C 1
ATOM 1048 O O . GLU B 1 62 ? -7.438 24.422 18.219 1 57.5 62 GLU B O 1
ATOM 1053 N N . GLU B 1 63 ? -7.832 25.938 16.969 1 49.72 63 GLU B N 1
ATOM 1054 C CA . GLU B 1 63 ? -7.887 27.016 17.953 1 49.72 63 GLU B CA 1
ATOM 1055 C C . GLU B 1 63 ? -9.133 26.891 18.828 1 49.72 63 GLU B C 1
ATOM 1057 O O . GLU B 1 63 ? -10.25 26.859 18.328 1 49.72 63 GLU B O 1
ATOM 1062 N N . LYS B 1 64 ? -9.164 26.094 20 1 43.06 64 LYS B N 1
ATOM 1063 C CA . LYS B 1 64 ? -10.055 26.641 21.016 1 43.06 64 LYS B CA 1
ATOM 1064 C C . LYS B 1 64 ? -9.641 28.062 21.391 1 43.06 64 LYS B C 1
ATOM 1066 O O . LYS B 1 64 ? -8.445 28.359 21.484 1 43.06 64 LYS B O 1
#

InterPro domains:
  IPR055591 Domain of unknown function DUF7167 [PF23768] (2-61)

Radius of gyration: 18.66 Å; Cα contacts (8 Å, |Δi|>4): 184; chains: 2; bounding box: 32×61×43 Å

Organism: Aneurinibacillus migulanus (NCBI:txid47500)

pLDDT: mean 94.25, std 10.53, range [43.06, 98.81]

Sequence (128 aa):
MPKYEFRVSTGYVGCKRTEIVEIDEDELAGMTEEEKEEYVEEEWAQWVWENIDGGFSKVEDEEKMPKYEFRVSTGYVGCKRTEIVEIDEDELAGMTEEEKEEYVEEEWAQWVWENIDGGFSKVEDEEK

Foldseek 3Di:
DDKDWAWDAPPDPPRMDIDIDDDDVVVCPPHDPVRNVVVVVVVNVVVVVVPDDDDDDDDDPPPD/DDKDWAWDAPPDPPRMDIDIDDDDVVVCPPHDPVRNVVVVVVVNVVVVVVPDDDDDDDDDPPPD

Solvent-accessible surface area (backbone atoms only — not comparable to full-atom values): 7454 Å² total; per-residue (Å²): 105,56,36,27,40,35,38,40,22,44,75,51,93,90,21,63,46,75,45,80,41,72,43,61,51,77,80,44,59,94,50,52,74,69,51,39,52,54,51,48,51,51,53,44,53,53,47,48,65,71,52,43,44,70,50,74,46,79,52,74,79,75,80,124,106,56,36,26,40,35,38,40,22,44,74,51,92,89,20,64,48,74,45,81,44,72,43,62,51,77,80,45,59,93,50,52,73,70,51,38,51,53,51,48,50,52,53,42,54,54,48,46,67,73,53,43,44,70,50,74,46,79,52,74,79,76,81,125

Nearest PDB structures (foldseek):
  4uca-assembly2_B  TM=2.839E-01  e=5.640E+00  Human respiratory syncytial virus A2
  4uca-assembly2_B  TM=2.839E-01  e=5.640E+00  Human respiratory syncytial virus A2

Secondary structure (DSSP, 8-state):
--EEEEEEE-SSTT-EEEEEEE--HHHHTT--HHHHHHHHHHHHHHHHHHH-EEEEEEEP----/--EEEEEEE-SSTT-EEEEEEE--HHHHTT--HHHHHHHHHHHHHHHHHHH-EEEEEEEP----